Protein AF-A0A0K0D6N1-F1 (afdb_monomer_lite)

pLDDT: mean 95.58, std 3.74, range [77.44, 98.44]

Structure (mmCIF, N/CA/C/O backbone):
data_AF-A0A0K0D6N1-F1
#
_entry.id   AF-A0A0K0D6N1-F1
#
loop_
_atom_site.group_PDB
_atom_site.id
_atom_site.type_symbol
_atom_site.label_atom_id
_atom_site.label_alt_id
_atom_site.label_comp_id
_atom_site.label_asym_id
_atom_site.label_entity_id
_atom_site.label_seq_id
_atom_site.pdbx_PDB_ins_code
_atom_site.Cartn_x
_atom_site.Cartn_y
_atom_site.Cartn_z
_atom_site.occupancy
_atom_site.B_iso_or_equiv
_atom_site.auth_seq_id
_atom_site.auth_comp_id
_atom_site.auth_asym_id
_atom_site.auth_atom_id
_atom_site.pdbx_PDB_model_num
ATOM 1 N N . LEU A 1 1 ? -12.100 8.007 4.815 1.00 80.62 1 LEU A N 1
ATOM 2 C CA . LEU A 1 1 ? -12.709 7.358 3.633 1.00 80.62 1 LEU A CA 1
ATOM 3 C C . LEU A 1 1 ? -11.573 6.688 2.873 1.00 80.62 1 LEU A C 1
ATOM 5 O O . LEU A 1 1 ? -10.553 7.339 2.697 1.00 80.62 1 LEU A O 1
ATOM 9 N N . VAL A 1 2 ? -11.701 5.414 2.500 1.00 95.44 2 VAL A N 1
ATOM 10 C CA . VAL A 1 2 ? -10.684 4.682 1.718 1.00 95.44 2 VAL A CA 1
ATOM 11 C C . VAL A 1 2 ? -11.207 4.520 0.292 1.00 95.44 2 VAL A C 1
ATOM 13 O O . VAL A 1 2 ? -12.399 4.274 0.118 1.00 95.44 2 VAL A O 1
ATOM 16 N N . ALA A 1 3 ? -10.337 4.668 -0.706 1.00 96.44 3 ALA A N 1
ATOM 17 C CA . ALA A 1 3 ? -10.659 4.442 -2.111 1.00 96.44 3 ALA A CA 1
ATOM 18 C C . ALA A 1 3 ? -9.716 3.374 -2.696 1.00 96.44 3 ALA A C 1
ATOM 20 O O . ALA A 1 3 ? -8.533 3.368 -2.346 1.00 96.44 3 ALA A O 1
ATOM 21 N N . PRO A 1 4 ? -10.214 2.458 -3.545 1.00 97.31 4 PRO A N 1
ATOM 22 C CA . PRO A 1 4 ? -9.377 1.438 -4.161 1.00 97.31 4 PRO A CA 1
ATOM 23 C C . PRO A 1 4 ? -8.470 2.039 -5.241 1.00 97.31 4 PRO A C 1
ATOM 25 O O . PRO A 1 4 ? -8.877 2.934 -5.982 1.00 97.31 4 PRO A O 1
ATOM 28 N N . MET A 1 5 ? -7.259 1.494 -5.360 1.00 96.88 5 MET A N 1
ATOM 29 C CA . MET A 1 5 ? -6.384 1.712 -6.512 1.00 96.88 5 MET A CA 1
ATOM 30 C C . MET A 1 5 ? -6.526 0.567 -7.513 1.00 96.88 5 MET A C 1
ATOM 32 O O . MET A 1 5 ? -6.902 -0.548 -7.153 1.00 96.88 5 MET A O 1
ATOM 36 N N . VAL A 1 6 ? -6.197 0.842 -8.775 1.00 96.69 6 VAL A N 1
ATOM 37 C CA . VAL A 1 6 ? -6.117 -0.195 -9.806 1.00 96.69 6 VAL A CA 1
ATOM 38 C C . VAL A 1 6 ? -4.932 -1.108 -9.500 1.00 96.69 6 VAL A C 1
ATOM 40 O O . VAL A 1 6 ? -3.794 -0.648 -9.426 1.00 96.69 6 VAL A O 1
ATOM 43 N N . PHE A 1 7 ? -5.202 -2.403 -9.360 1.00 97.62 7 PHE A N 1
ATOM 44 C CA . PHE A 1 7 ? -4.183 -3.436 -9.233 1.00 97.62 7 PHE A CA 1
ATOM 45 C C . PHE A 1 7 ? -4.083 -4.208 -10.551 1.00 97.62 7 PHE A C 1
ATOM 47 O O . PHE A 1 7 ? -4.897 -5.087 -10.818 1.00 97.62 7 PHE A O 1
ATOM 54 N N . CYS A 1 8 ? -3.117 -3.825 -11.388 1.00 97.06 8 CYS A N 1
ATOM 55 C CA . CYS A 1 8 ? -2.880 -4.422 -12.706 1.00 97.06 8 CYS A CA 1
ATOM 56 C C . CYS A 1 8 ? -1.363 -4.527 -12.971 1.00 97.06 8 CYS A C 1
ATOM 58 O O . CYS A 1 8 ? -0.812 -3.716 -13.723 1.00 97.06 8 CYS A O 1
ATOM 60 N N . PRO A 1 9 ? -0.640 -5.433 -12.277 1.00 97.12 9 PRO A N 1
ATOM 61 C CA . PRO A 1 9 ? 0.812 -5.563 -12.427 1.00 97.12 9 PRO A CA 1
ATOM 62 C C . PRO A 1 9 ? 1.235 -5.859 -13.872 1.00 97.12 9 PRO A C 1
ATOM 64 O O . PRO A 1 9 ? 2.211 -5.304 -14.361 1.00 97.12 9 PRO A O 1
ATOM 67 N N . ASP A 1 10 ? 0.460 -6.678 -14.573 1.00 96.81 10 ASP A N 1
ATOM 68 C CA . ASP A 1 10 ? 0.630 -7.044 -15.979 1.00 96.81 10 ASP A CA 1
ATOM 69 C C . ASP A 1 10 ? 0.585 -5.849 -16.944 1.00 96.81 10 ASP A C 1
ATOM 71 O O . ASP A 1 10 ? 1.334 -5.834 -17.919 1.00 96.81 10 ASP A O 1
ATOM 75 N N . LEU A 1 11 ? -0.250 -4.840 -16.669 1.00 96.06 11 LEU A N 1
ATOM 76 C CA . LEU A 1 11 ? -0.357 -3.643 -17.510 1.00 96.06 11 LEU A CA 1
ATOM 77 C C . LEU A 1 11 ? 0.600 -2.522 -17.099 1.00 96.06 11 LEU A C 1
ATOM 79 O O . LEU A 1 11 ? 1.088 -1.797 -17.960 1.00 96.06 11 LEU A O 1
ATOM 83 N N . HIS A 1 12 ? 0.841 -2.336 -15.801 1.00 96.19 12 HIS A N 1
ATOM 84 C CA . HIS A 1 12 ? 1.511 -1.128 -15.304 1.00 96.19 12 HIS A CA 1
ATOM 85 C C . HIS A 1 12 ? 2.963 -1.360 -14.873 1.00 96.19 12 HIS A C 1
ATOM 87 O O . HIS A 1 12 ? 3.744 -0.414 -14.838 1.00 96.19 12 HIS A O 1
ATOM 93 N N . PHE A 1 13 ? 3.376 -2.590 -14.547 1.00 96.81 13 PHE A N 1
ATOM 94 C CA . PHE A 1 13 ? 4.720 -2.821 -14.002 1.00 96.81 13 PHE A CA 1
ATOM 95 C C . PHE A 1 13 ? 5.839 -2.582 -15.027 1.00 96.81 13 PHE A C 1
ATOM 97 O O . PHE A 1 13 ? 6.964 -2.252 -14.652 1.00 96.81 13 PHE A O 1
ATOM 104 N N . SER A 1 14 ? 5.531 -2.650 -16.328 1.00 95.62 14 SER A N 1
ATOM 105 C CA . SER A 1 14 ? 6.476 -2.282 -17.388 1.00 95.62 14 SER A CA 1
ATOM 106 C C . SER A 1 14 ? 6.946 -0.829 -17.307 1.00 95.62 14 SER A C 1
ATOM 108 O O . SER A 1 14 ? 8.021 -0.521 -17.822 1.00 95.62 14 SER A O 1
ATOM 110 N N . ASP A 1 15 ? 6.196 0.052 -16.634 1.00 96.44 15 ASP A N 1
ATOM 111 C CA . ASP A 1 15 ? 6.611 1.437 -16.409 1.00 96.44 15 ASP A CA 1
ATOM 112 C C . ASP A 1 15 ? 7.865 1.528 -15.523 1.00 96.44 15 ASP A C 1
ATOM 114 O O . ASP A 1 15 ? 8.555 2.542 -15.569 1.00 96.44 15 ASP A O 1
ATOM 118 N N . LEU A 1 16 ? 8.208 0.481 -14.760 1.00 96.62 16 LEU A N 1
ATOM 119 C CA . LEU A 1 16 ? 9.430 0.401 -13.949 1.00 96.62 16 LEU A CA 1
ATOM 120 C C . LEU A 1 16 ? 10.575 -0.335 -14.650 1.00 96.62 16 LEU A C 1
ATOM 122 O O . LEU A 1 16 ? 11.547 -0.724 -14.006 1.00 96.62 16 LEU A O 1
ATOM 126 N N . LYS A 1 17 ? 10.506 -0.543 -15.965 1.00 96.19 17 LYS A N 1
ATOM 127 C CA . LYS A 1 17 ? 11.568 -1.234 -16.700 1.00 96.19 17 LYS A CA 1
ATOM 128 C C . LYS A 1 17 ? 12.913 -0.506 -16.568 1.00 96.19 17 LYS A C 1
ATOM 130 O O . LYS A 1 17 ? 13.021 0.686 -16.849 1.00 96.19 17 LYS A O 1
ATOM 135 N N . SER A 1 18 ? 13.957 -1.259 -16.226 1.00 96.00 18 SER A N 1
ATOM 136 C CA . SER A 1 18 ? 15.352 -0.813 -16.264 1.00 96.00 18 SER A CA 1
ATOM 137 C C . SER A 1 18 ? 16.109 -1.516 -17.395 1.00 96.00 18 SER A C 1
ATOM 139 O O . SER A 1 18 ? 15.764 -2.625 -17.799 1.00 96.00 18 SER A O 1
ATOM 141 N N . SER A 1 19 ? 17.130 -0.858 -17.948 1.00 96.69 19 SER A N 1
ATOM 142 C CA . SER A 1 19 ? 18.019 -1.445 -18.962 1.00 96.69 19 SER A CA 1
ATOM 143 C C . SER A 1 19 ? 19.183 -2.239 -18.362 1.00 96.69 19 SER A C 1
ATOM 145 O O . SER A 1 19 ? 19.839 -2.981 -19.090 1.00 96.69 19 SER A O 1
ATOM 147 N N . ILE A 1 20 ? 19.456 -2.064 -17.065 1.00 97.25 20 ILE A N 1
ATOM 148 C CA . ILE A 1 20 ? 20.647 -2.600 -16.383 1.00 97.25 20 ILE A CA 1
ATOM 149 C C . ILE A 1 20 ? 20.333 -3.371 -15.096 1.00 97.25 20 ILE A C 1
ATOM 151 O O . ILE A 1 20 ? 21.205 -4.058 -14.576 1.00 97.25 20 ILE A O 1
ATOM 155 N N . ALA A 1 21 ? 19.118 -3.236 -14.569 1.00 97.88 21 ALA A N 1
ATOM 156 C CA . ALA A 1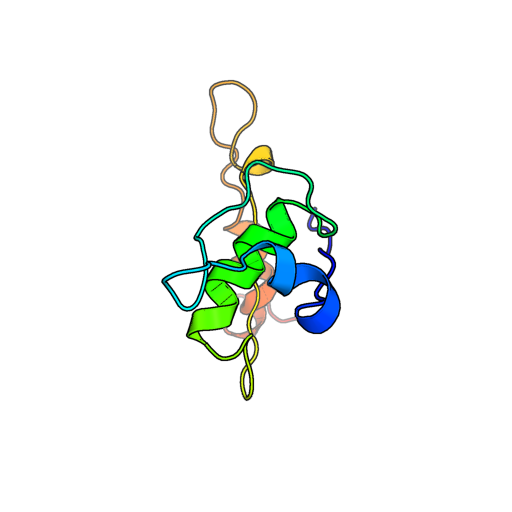 21 ? 18.653 -3.891 -13.352 1.00 97.88 21 ALA A CA 1
ATOM 157 C C . ALA A 1 21 ? 17.289 -4.539 -13.609 1.00 97.88 21 ALA A C 1
ATOM 159 O O . ALA A 1 21 ? 16.684 -4.307 -14.657 1.00 97.88 21 ALA A O 1
ATOM 160 N N . ASP A 1 22 ? 16.783 -5.292 -12.635 1.00 97.62 22 ASP A N 1
ATOM 161 C CA . ASP A 1 22 ? 15.465 -5.925 -12.745 1.00 97.62 22 ASP A CA 1
ATOM 162 C C . ASP A 1 22 ? 14.342 -4.882 -12.885 1.00 97.62 22 ASP A C 1
ATOM 164 O O . ASP A 1 22 ? 13.399 -5.073 -13.651 1.00 97.62 22 ASP A O 1
ATOM 168 N N . MET A 1 23 ? 14.464 -3.745 -12.187 1.00 97.25 23 MET A N 1
ATOM 169 C CA . MET A 1 23 ? 13.524 -2.623 -12.264 1.00 97.25 23 MET A CA 1
ATOM 170 C C . MET A 1 23 ? 14.149 -1.298 -11.792 1.00 97.25 23 MET A C 1
ATOM 172 O O . MET A 1 23 ? 15.180 -1.277 -11.119 1.00 97.25 23 MET A O 1
ATOM 176 N N . CYS A 1 24 ? 13.508 -0.186 -12.140 1.00 96.75 24 CYS A N 1
ATOM 177 C CA . CYS A 1 24 ? 13.702 1.136 -11.549 1.00 96.75 24 CYS A CA 1
ATOM 178 C C . CYS A 1 24 ? 12.781 1.309 -10.330 1.00 96.75 24 CYS A C 1
ATOM 180 O O . CYS A 1 24 ? 11.746 0.656 -10.227 1.00 96.75 24 CYS A O 1
ATOM 182 N N . ASN A 1 25 ? 13.119 2.229 -9.425 1.00 94.94 25 ASN A N 1
ATOM 183 C CA . ASN A 1 25 ? 12.282 2.551 -8.261 1.00 94.94 25 ASN A CA 1
ATOM 184 C C . ASN A 1 25 ? 11.167 3.568 -8.558 1.00 94.94 25 ASN A C 1
ATOM 186 O O . ASN A 1 25 ? 10.239 3.724 -7.769 1.00 94.94 25 ASN A O 1
ATOM 190 N N . SER A 1 26 ? 11.269 4.282 -9.675 1.00 94.75 26 SER A N 1
ATOM 191 C CA . SER A 1 26 ? 10.262 5.216 -10.165 1.00 94.75 26 SER A CA 1
ATOM 192 C C . SER A 1 26 ? 10.448 5.449 -11.663 1.00 94.75 26 SER A C 1
ATOM 194 O O . SER A 1 26 ? 11.492 5.127 -12.234 1.0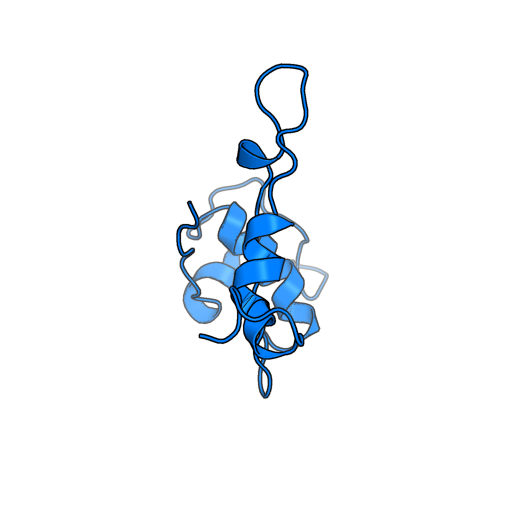0 94.75 26 SER A O 1
ATOM 196 N N . ASN A 1 27 ? 9.444 6.051 -12.295 1.00 92.94 27 ASN A N 1
ATOM 197 C CA . ASN A 1 27 ? 9.520 6.526 -13.670 1.00 92.94 27 ASN A CA 1
ATOM 198 C C . ASN A 1 27 ? 9.219 8.031 -13.692 1.00 92.94 27 ASN A C 1
ATOM 200 O O . ASN A 1 27 ? 8.247 8.482 -13.093 1.00 92.94 27 ASN A O 1
ATOM 204 N N . PHE A 1 28 ? 10.090 8.808 -14.337 1.00 85.50 28 PHE A N 1
ATOM 205 C CA . PHE A 1 28 ? 9.974 10.270 -14.462 1.00 85.50 28 PHE A CA 1
ATOM 206 C C . PHE A 1 28 ? 9.472 10.710 -15.844 1.00 85.50 28 PHE A C 1
ATOM 208 O O . PHE A 1 28 ? 9.366 11.902 -16.126 1.00 85.50 28 PHE A O 1
ATOM 215 N N . VAL A 1 29 ? 9.214 9.744 -16.722 1.00 84.25 29 VAL A N 1
ATOM 216 C CA . VAL A 1 29 ? 8.710 9.929 -18.081 1.00 84.25 29 VAL A CA 1
ATOM 217 C C . VAL A 1 29 ? 7.221 9.560 -18.083 1.00 84.25 29 VAL A C 1
ATOM 219 O O . VAL A 1 29 ? 6.592 9.397 -17.036 1.00 84.25 29 VAL A O 1
ATOM 222 N N . LYS A 1 30 ? 6.620 9.467 -19.268 1.00 82.31 30 LYS A N 1
ATOM 223 C CA . LYS A 1 30 ? 5.249 9.003 -19.441 1.00 82.31 30 LYS A CA 1
ATOM 224 C C . LYS A 1 30 ? 5.081 7.595 -18.849 1.00 82.31 30 LYS A C 1
ATOM 226 O O . LYS A 1 30 ? 5.859 6.697 -19.163 1.00 82.31 30 LYS A O 1
ATOM 231 N N . MET A 1 31 ? 4.052 7.455 -18.025 1.00 88.88 31 MET A N 1
ATOM 232 C CA . MET A 1 31 ? 3.605 6.220 -17.387 1.00 88.88 31 MET A CA 1
ATOM 233 C C . MET A 1 31 ? 2.157 5.954 -17.800 1.00 88.88 31 MET A C 1
ATOM 235 O O . MET A 1 31 ? 1.383 6.899 -17.979 1.00 88.88 31 MET A O 1
ATOM 239 N N . GLU A 1 32 ? 1.819 4.686 -17.993 1.00 88.75 32 GLU A N 1
ATOM 240 C CA . GLU A 1 32 ? 0.460 4.243 -18.315 1.00 88.75 32 GLU A CA 1
ATOM 241 C C . GLU A 1 32 ? -0.344 4.010 -17.027 1.00 88.75 32 GLU A C 1
ATOM 243 O O . GLU A 1 32 ? -1.535 4.322 -16.961 1.00 88.75 32 GLU A O 1
ATOM 248 N N . GLY A 1 33 ? 0.316 3.521 -15.971 1.00 88.88 33 GLY A N 1
ATOM 249 C CA . GLY A 1 33 ? -0.290 3.327 -14.658 1.00 88.88 33 GLY A CA 1
ATOM 250 C C . GLY A 1 33 ? -0.392 4.618 -13.828 1.00 88.88 33 GLY A C 1
ATOM 251 O O . GLY A 1 33 ? 0.445 5.515 -13.951 1.00 88.88 33 GLY A O 1
ATOM 252 N N . PRO A 1 34 ? -1.370 4.723 -12.906 1.00 94.56 34 PRO A N 1
ATOM 253 C CA . PRO A 1 34 ? -1.392 5.802 -11.921 1.00 94.56 34 PRO A CA 1
ATOM 254 C C . PRO A 1 34 ? -0.120 5.788 -11.044 1.00 94.56 34 PRO A C 1
ATOM 256 O O . PRO A 1 34 ? 0.233 4.720 -10.535 1.00 94.56 34 PRO A O 1
ATOM 259 N N . PRO A 1 35 ? 0.528 6.941 -10.769 1.00 95.00 35 PRO A N 1
ATOM 260 C CA . PRO A 1 35 ? 1.788 6.989 -10.019 1.00 95.00 35 PRO A CA 1
ATOM 261 C C . PRO A 1 35 ? 1.750 6.292 -8.646 1.00 95.00 35 PRO A C 1
ATOM 263 O O . PRO A 1 35 ? 2.654 5.523 -8.324 1.00 95.00 35 PRO A O 1
ATOM 266 N N . SER A 1 36 ? 0.691 6.497 -7.849 1.00 96.25 36 SER A N 1
ATOM 267 C CA . SER A 1 36 ? 0.540 5.831 -6.540 1.00 96.25 36 SER A CA 1
ATOM 268 C C . SER A 1 36 ? 0.385 4.312 -6.667 1.00 96.25 36 SER A C 1
ATOM 270 O O . SER A 1 36 ? 0.921 3.562 -5.853 1.00 96.25 36 SER A O 1
ATOM 272 N N . ALA A 1 37 ? -0.296 3.832 -7.715 1.00 96.81 37 ALA A N 1
ATOM 273 C CA . ALA A 1 37 ? -0.402 2.398 -7.972 1.00 96.81 37 ALA A CA 1
ATOM 274 C C . ALA A 1 37 ? 0.965 1.814 -8.356 1.00 96.81 37 ALA A C 1
ATOM 276 O O . ALA A 1 37 ? 1.328 0.744 -7.874 1.00 96.81 37 ALA A O 1
ATOM 277 N N . LEU A 1 38 ? 1.752 2.541 -9.157 1.00 96.94 38 LEU A N 1
ATOM 278 C CA . LEU A 1 38 ? 3.093 2.124 -9.558 1.00 96.94 38 LEU A CA 1
ATOM 279 C C . LEU A 1 38 ? 4.061 2.041 -8.370 1.00 96.94 38 LEU A C 1
ATOM 281 O O . LEU A 1 38 ? 4.817 1.078 -8.263 1.00 96.94 38 LEU A O 1
ATOM 285 N N . ALA A 1 39 ? 3.988 2.996 -7.438 1.00 97.19 39 ALA A N 1
ATOM 286 C CA . ALA A 1 39 ? 4.735 2.936 -6.181 1.00 97.19 39 ALA A CA 1
ATOM 287 C C . ALA A 1 39 ? 4.355 1.698 -5.347 1.00 97.19 39 ALA A C 1
ATOM 289 O O . ALA A 1 39 ? 5.224 1.028 -4.788 1.00 97.19 39 ALA A O 1
ATOM 290 N N . GLY A 1 40 ? 3.067 1.339 -5.321 1.00 97.75 40 GLY A N 1
ATOM 291 C CA . GLY A 1 40 ? 2.605 0.085 -4.729 1.00 97.75 40 GLY A CA 1
ATOM 292 C C . GLY A 1 40 ? 3.183 -1.148 -5.430 1.00 97.75 40 GLY A C 1
ATOM 293 O O . GLY A 1 40 ? 3.690 -2.046 -4.761 1.00 97.75 40 GLY A O 1
ATOM 294 N N . LEU A 1 41 ? 3.162 -1.186 -6.766 1.00 97.88 41 LEU A N 1
ATOM 295 C CA . LEU A 1 41 ? 3.716 -2.292 -7.557 1.00 97.88 41 LEU A CA 1
ATOM 296 C C . LEU A 1 41 ? 5.227 -2.457 -7.367 1.00 97.88 41 LEU A C 1
ATOM 298 O O . LEU A 1 41 ? 5.695 -3.591 -7.328 1.00 97.88 41 LEU A O 1
ATOM 302 N N . PHE A 1 42 ? 5.972 -1.364 -7.189 1.00 98.19 42 PHE A N 1
ATOM 303 C CA . PHE A 1 42 ? 7.391 -1.428 -6.832 1.00 98.19 42 PHE A CA 1
ATOM 304 C C . PHE A 1 42 ? 7.618 -2.191 -5.519 1.00 98.19 42 PHE A C 1
ATOM 306 O O . PHE A 1 42 ? 8.526 -3.002 -5.431 1.00 98.19 42 PHE A O 1
ATOM 313 N N . ILE A 1 43 ? 6.779 -1.984 -4.500 1.00 98.44 43 ILE A N 1
ATOM 314 C CA . ILE A 1 43 ? 6.866 -2.754 -3.247 1.00 98.44 43 ILE A CA 1
ATOM 315 C C . ILE A 1 43 ? 6.442 -4.210 -3.488 1.00 98.44 43 ILE A C 1
ATOM 317 O O . ILE A 1 43 ? 7.081 -5.139 -2.997 1.00 98.44 43 ILE A O 1
ATOM 321 N N . GLY A 1 44 ? 5.366 -4.405 -4.251 1.00 97.94 44 GLY A N 1
ATOM 322 C CA . GLY A 1 44 ? 4.804 -5.720 -4.550 1.00 97.94 44 GLY A CA 1
ATOM 323 C C . GLY A 1 44 ? 5.747 -6.651 -5.292 1.00 97.94 44 GLY A C 1
ATOM 324 O O . GLY A 1 44 ? 5.736 -7.850 -5.036 1.00 97.94 44 GLY A O 1
ATOM 325 N N . SER A 1 45 ? 6.584 -6.124 -6.181 1.00 98.00 45 SER A N 1
ATOM 326 C CA . SER A 1 45 ? 7.505 -6.931 -6.988 1.00 98.00 45 SER A CA 1
ATOM 327 C C . SER A 1 45 ? 8.524 -7.714 -6.151 1.00 98.00 45 SER A C 1
ATOM 329 O O . SER A 1 45 ? 9.002 -8.756 -6.590 1.00 98.00 45 SER A O 1
ATOM 331 N N . HIS A 1 46 ? 8.811 -7.267 -4.925 1.00 98.19 46 HIS A N 1
ATOM 332 C CA . HIS A 1 46 ? 9.692 -7.962 -3.983 1.00 98.19 46 HIS A CA 1
ATOM 333 C C . HIS A 1 46 ? 9.025 -9.137 -3.250 1.00 98.19 46 HIS A C 1
ATOM 335 O O . HIS A 1 46 ? 9.697 -9.853 -2.510 1.00 98.19 46 HIS A O 1
ATOM 341 N N . ILE A 1 47 ? 7.716 -9.323 -3.427 1.00 97.81 47 ILE A N 1
ATOM 342 C CA . ILE A 1 47 ? 6.906 -10.377 -2.801 1.00 97.81 47 ILE A CA 1
ATOM 343 C C . ILE A 1 47 ? 5.936 -11.007 -3.809 1.00 97.81 47 ILE A C 1
ATOM 345 O O . ILE A 1 47 ? 4.805 -11.335 -3.456 1.00 97.81 47 ILE A O 1
ATOM 349 N N . GLU A 1 48 ? 6.349 -11.102 -5.078 1.00 97.25 48 GLU A N 1
ATOM 350 C CA . GLU A 1 48 ? 5.556 -11.720 -6.158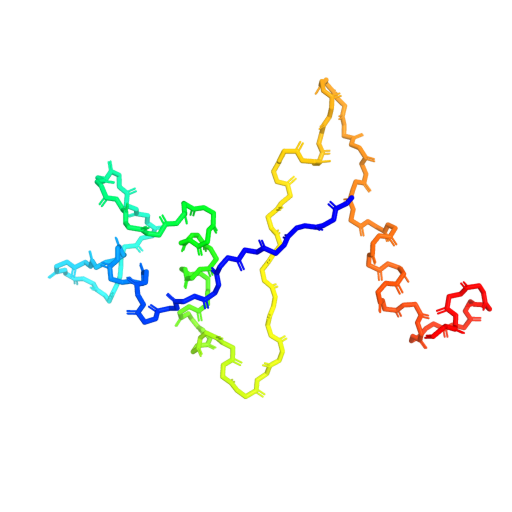 1.00 97.25 48 GLU A CA 1
ATOM 351 C C . GLU A 1 48 ? 4.138 -11.127 -6.261 1.00 97.25 48 GLU A C 1
ATOM 353 O O . GLU A 1 48 ? 3.145 -11.819 -6.453 1.00 97.25 48 GLU A O 1
ATOM 358 N N . PHE A 1 49 ? 4.027 -9.813 -6.056 1.00 97.69 49 PHE A N 1
ATOM 359 C CA . PHE A 1 49 ? 2.767 -9.067 -6.016 1.00 97.69 49 PHE A CA 1
ATOM 360 C C . PHE A 1 49 ? 1.721 -9.653 -5.050 1.00 97.69 49 PHE A C 1
ATOM 362 O O . PHE A 1 49 ? 0.518 -9.471 -5.238 1.00 97.69 49 PHE A O 1
ATOM 369 N N . GLY A 1 50 ? 2.182 -10.312 -3.985 1.00 97.69 50 GLY A N 1
ATOM 370 C CA . GLY A 1 50 ? 1.345 -10.931 -2.967 1.00 97.69 50 GLY A CA 1
ATOM 371 C C . GLY A 1 50 ? 0.854 -12.334 -3.315 1.00 97.69 50 GLY A C 1
ATOM 372 O O . GLY A 1 50 ? -0.133 -12.778 -2.728 1.00 97.69 50 GLY A O 1
ATOM 373 N N . GLU A 1 51 ? 1.506 -13.037 -4.242 1.00 97.62 51 GLU A N 1
ATOM 374 C CA . GLU A 1 51 ? 1.184 -14.431 -4.537 1.00 97.62 51 GLU A CA 1
ATOM 375 C C . GLU A 1 51 ? 1.180 -15.289 -3.254 1.00 97.62 51 GLU A C 1
ATOM 377 O O . GLU A 1 51 ? 2.054 -15.197 -2.392 1.00 97.62 51 GLU A O 1
ATOM 382 N N . GLY A 1 52 ? 0.121 -16.085 -3.072 1.00 97.50 52 GLY A N 1
ATOM 383 C CA . GLY A 1 52 ? -0.052 -16.939 -1.891 1.00 97.50 52 GLY A CA 1
ATOM 384 C C . GLY A 1 52 ? -0.430 -16.223 -0.583 1.00 97.50 52 GLY A C 1
ATOM 385 O O . GLY A 1 52 ? -0.597 -16.894 0.437 1.00 97.50 52 GLY A O 1
ATOM 386 N N . LEU A 1 53 ? -0.613 -14.895 -0.576 1.00 96.94 53 LEU A N 1
ATOM 387 C CA . LEU A 1 53 ? -0.951 -14.125 0.626 1.00 96.94 53 LEU A CA 1
ATOM 388 C C . LEU A 1 53 ? -1.952 -12.987 0.359 1.00 96.94 53 LEU A C 1
ATOM 390 O O . LEU A 1 53 ? -2.330 -12.694 -0.770 1.00 96.94 53 LEU A O 1
ATOM 394 N N . LYS A 1 54 ? -2.443 -12.348 1.428 1.00 97.19 54 LYS A N 1
ATOM 395 C CA . LYS A 1 54 ? -3.267 -11.135 1.322 1.00 97.19 54 LYS A CA 1
ATOM 396 C C . LYS A 1 54 ? -2.373 -9.919 1.519 1.00 97.19 54 LYS A C 1
ATOM 398 O O . LYS A 1 54 ? -2.012 -9.603 2.651 1.00 97.19 54 LYS A O 1
ATOM 403 N N . TRP A 1 55 ? -2.033 -9.245 0.427 1.00 97.56 55 TRP A N 1
ATOM 404 C CA . TRP A 1 55 ? -1.247 -8.015 0.448 1.00 97.56 55 TRP A CA 1
ATOM 405 C C . TRP A 1 55 ? -2.118 -6.799 0.130 1.00 97.56 55 TRP A C 1
ATOM 407 O O . TRP A 1 55 ? -3.004 -6.850 -0.720 1.00 97.56 55 TRP A O 1
ATOM 417 N N . LEU A 1 56 ? -1.869 -5.701 0.844 1.00 97.75 56 LEU A N 1
ATOM 418 C CA . LEU A 1 56 ? -2.525 -4.420 0.631 1.00 97.75 56 LEU A CA 1
ATOM 419 C C . LEU A 1 56 ? -1.505 -3.300 0.842 1.00 97.75 56 LEU A C 1
ATOM 421 O O . LEU A 1 56 ? -0.926 -3.172 1.921 1.00 97.75 56 LEU A O 1
ATOM 425 N N . HIS A 1 57 ? -1.311 -2.478 -0.185 1.00 97.81 57 HIS A N 1
ATOM 426 C CA . HIS A 1 57 ? -0.614 -1.202 -0.073 1.00 97.81 57 HIS A CA 1
ATOM 427 C C . HIS A 1 57 ? -1.628 -0.087 0.211 1.00 97.81 57 HIS A C 1
ATOM 429 O O . HIS A 1 57 ? -2.694 -0.035 -0.405 1.00 97.81 57 HIS A O 1
ATOM 435 N N . PHE A 1 58 ? -1.297 0.796 1.153 1.00 96.44 58 PHE A N 1
ATOM 436 C CA . PHE A 1 58 ? -2.158 1.893 1.577 1.00 96.44 58 PHE A CA 1
ATOM 437 C C . PHE A 1 58 ? -1.399 3.218 1.523 1.00 96.44 58 PHE A C 1
ATOM 439 O O . PHE A 1 58 ? -0.580 3.503 2.395 1.00 96.44 58 PHE A O 1
ATOM 446 N N . ASP A 1 59 ? -1.675 4.015 0.491 1.00 97.56 59 ASP A N 1
ATOM 447 C CA . ASP A 1 59 ? -1.144 5.370 0.343 1.00 97.56 59 ASP A CA 1
ATOM 448 C C . ASP A 1 59 ? -2.027 6.360 1.121 1.00 97.56 59 ASP A C 1
ATOM 450 O O . ASP A 1 59 ? -3.232 6.468 0.877 1.00 97.56 59 ASP A O 1
ATOM 454 N N . ILE A 1 60 ? -1.430 7.053 2.094 1.00 97.19 60 ILE A N 1
ATOM 455 C CA . ILE A 1 60 ? -2.119 7.998 2.985 1.00 97.19 60 ILE A CA 1
ATOM 456 C C . ILE A 1 60 ? -1.544 9.411 2.927 1.00 97.19 60 ILE A C 1
ATOM 458 O O . ILE A 1 60 ? -1.901 10.226 3.778 1.00 97.19 60 ILE A O 1
ATOM 462 N N . ALA A 1 61 ? -0.682 9.716 1.949 1.00 95.94 61 ALA A N 1
ATOM 463 C CA . ALA A 1 61 ? 0.075 10.967 1.923 1.00 95.94 61 ALA A CA 1
ATOM 464 C C . ALA A 1 61 ? -0.819 12.203 2.135 1.00 95.94 61 ALA A C 1
ATOM 466 O O . ALA A 1 61 ? -0.572 12.998 3.035 1.00 95.94 61 ALA A O 1
ATOM 467 N N . SER A 1 62 ? -1.921 12.313 1.384 1.00 93.00 62 SER A N 1
ATOM 468 C CA . SER A 1 62 ? -2.823 13.473 1.468 1.00 93.00 62 SER A CA 1
ATOM 469 C C . SER A 1 62 ? -3.743 13.489 2.693 1.00 93.00 62 SER A C 1
ATOM 471 O O . SER A 1 62 ? -4.264 14.547 3.027 1.00 93.00 62 SER A O 1
ATOM 473 N N . VAL A 1 63 ? -4.031 12.344 3.317 1.00 95.50 63 VAL A N 1
ATOM 474 C CA . VAL A 1 63 ? -5.018 12.253 4.416 1.00 95.50 63 VAL A CA 1
ATOM 475 C C . VAL A 1 63 ? -4.366 12.219 5.795 1.00 95.50 63 VAL A C 1
ATOM 477 O O . VAL A 1 63 ? -5.066 12.349 6.800 1.00 95.50 63 VA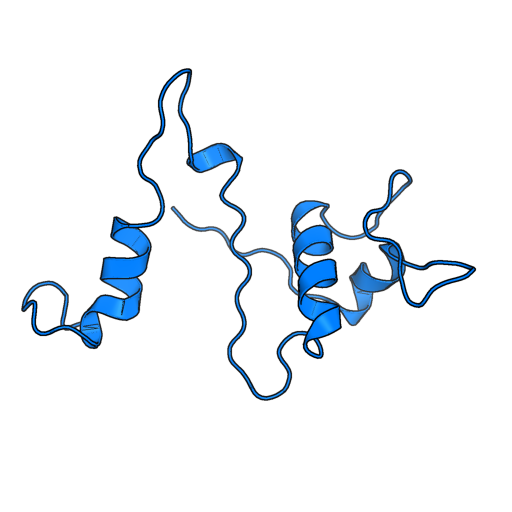L A O 1
ATOM 480 N N . ALA A 1 64 ? -3.045 12.043 5.859 1.00 96.56 64 ALA A N 1
ATOM 481 C CA . ALA A 1 64 ? -2.276 12.033 7.099 1.00 96.56 64 ALA A CA 1
ATOM 482 C C . ALA A 1 64 ? -2.204 13.415 7.777 1.00 96.56 64 ALA A C 1
ATOM 484 O O . ALA A 1 64 ? -2.024 13.488 8.995 1.00 96.56 64 ALA A O 1
ATOM 485 N N . GLU A 1 65 ? -2.400 14.497 7.022 1.00 97.25 65 GLU A N 1
ATOM 486 C CA . GLU A 1 65 ? -2.329 15.877 7.503 1.00 97.25 65 GLU A CA 1
ATOM 487 C C . GLU A 1 65 ? -3.449 16.762 6.939 1.00 97.25 65 GLU A C 1
ATOM 489 O O . GLU A 1 65 ? -4.086 16.448 5.936 1.00 97.25 65 GLU A O 1
ATOM 494 N N . SER A 1 66 ? -3.720 17.865 7.633 1.00 96.94 66 SER A N 1
ATOM 495 C CA . SER A 1 66 ? -4.656 18.908 7.218 1.00 96.94 66 SER A CA 1
ATOM 496 C C . SER A 1 66 ? -4.114 20.260 7.676 1.00 96.94 66 SER A C 1
ATOM 498 O O . SER A 1 66 ? -4.200 20.600 8.859 1.00 96.94 66 SER A O 1
ATOM 500 N N . GLY A 1 67 ? -3.564 21.036 6.739 1.00 95.88 67 GLY A N 1
ATOM 501 C CA . GLY A 1 67 ? -2.770 22.222 7.070 1.00 95.88 67 GLY A CA 1
ATOM 502 C C . GLY A 1 67 ? -1.520 21.820 7.854 1.00 95.88 67 GLY A C 1
ATOM 503 O O . GLY A 1 67 ? -0.910 20.800 7.561 1.00 95.88 67 GLY A O 1
ATOM 504 N N . ASP A 1 68 ? -1.187 22.557 8.911 1.00 96.56 68 ASP A N 1
ATOM 505 C CA . ASP A 1 68 ? 0.041 22.327 9.690 1.00 96.56 68 ASP A CA 1
ATOM 506 C C . ASP A 1 68 ? -0.108 21.258 10.795 1.00 96.56 68 ASP A C 1
ATOM 508 O O . ASP A 1 68 ? 0.606 21.276 11.804 1.00 96.56 68 ASP A O 1
ATOM 512 N N . ARG A 1 69 ? -1.101 20.363 10.688 1.00 97.62 69 ARG A N 1
ATOM 513 C CA . ARG A 1 69 ? -1.445 19.388 11.737 1.00 97.62 69 ARG A CA 1
ATOM 514 C C . ARG A 1 69 ? -1.693 17.996 11.169 1.00 97.62 69 ARG A C 1
ATOM 516 O O . ARG A 1 69 ? -2.397 17.834 10.177 1.00 97.62 69 ARG A O 1
ATOM 523 N N . ALA A 1 70 ? -1.200 16.984 11.881 1.00 97.56 70 ALA A N 1
ATOM 524 C CA . ALA A 1 70 ? -1.532 15.590 11.616 1.00 97.56 70 ALA A CA 1
ATOM 525 C C . ALA A 1 70 ? -2.999 15.291 11.976 1.00 97.56 70 ALA A C 1
ATOM 527 O O . ALA A 1 70 ? -3.509 15.764 12.993 1.00 97.56 70 ALA A O 1
ATOM 528 N N . THR A 1 71 ? -3.660 14.462 11.170 1.00 97.44 71 THR A N 1
ATOM 529 C CA . THR A 1 71 ? -5.065 14.057 11.370 1.00 97.44 71 THR A CA 1
ATOM 530 C C . THR A 1 71 ? -5.216 12.835 12.277 1.00 97.44 71 THR A C 1
ATOM 532 O O . THR A 1 71 ? -6.315 12.550 12.749 1.00 97.44 71 THR A O 1
ATOM 535 N N . GLY A 1 72 ? -4.133 12.080 12.502 1.00 96.50 72 GLY A N 1
ATOM 536 C CA . GLY A 1 72 ? -4.182 10.786 13.193 1.00 96.50 72 GLY A CA 1
ATOM 537 C C . GLY A 1 72 ? -4.832 9.668 12.363 1.00 96.50 72 GLY A C 1
ATOM 538 O O . GLY A 1 72 ? -5.314 8.678 12.921 1.00 96.50 72 GLY A O 1
ATOM 539 N N . TYR A 1 73 ? -4.885 9.823 11.036 1.00 96.94 73 TYR A N 1
ATOM 540 C CA . TYR A 1 73 ? -5.481 8.840 10.138 1.00 96.94 73 TYR A CA 1
ATOM 541 C C . TYR A 1 73 ? -4.774 7.477 10.212 1.00 96.94 73 TYR A C 1
ATOM 543 O O . TYR A 1 73 ? -3.553 7.393 10.298 1.00 96.94 73 TYR A O 1
ATOM 551 N N . GLY A 1 74 ? -5.555 6.394 10.176 1.00 95.44 74 GLY A N 1
ATOM 552 C CA . GLY A 1 74 ? -5.056 5.014 10.227 1.00 95.44 74 GLY A CA 1
ATOM 553 C C . GLY A 1 74 ? -5.482 4.252 11.479 1.00 95.44 74 GLY A C 1
ATOM 554 O O . GLY A 1 74 ? -5.987 3.140 11.356 1.00 95.44 74 GLY A O 1
ATOM 555 N N . MET A 1 75 ? -5.393 4.851 12.671 1.00 95.56 75 MET A N 1
ATOM 556 C CA . MET A 1 75 ? -5.687 4.130 13.922 1.00 95.56 75 MET A CA 1
ATOM 557 C C . MET A 1 75 ? -7.137 3.652 14.011 1.00 95.56 75 MET A C 1
ATOM 559 O O . 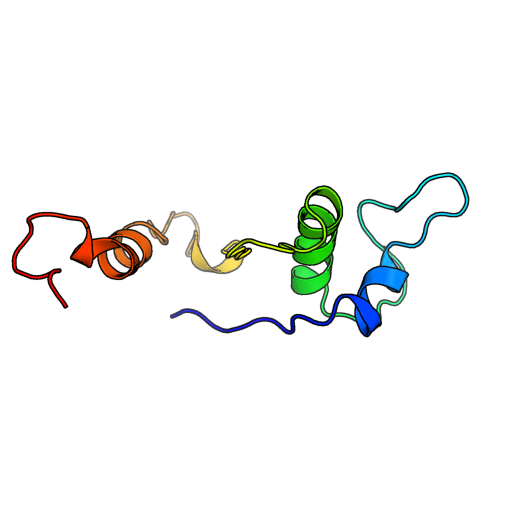MET A 1 75 ? -7.386 2.481 14.302 1.00 95.56 75 MET A O 1
ATOM 563 N N . ALA A 1 76 ? -8.096 4.530 13.714 1.00 95.69 76 ALA A N 1
ATOM 564 C CA . ALA A 1 76 ? -9.513 4.169 13.712 1.00 95.69 76 ALA A CA 1
ATOM 565 C C . ALA A 1 76 ? -9.832 3.122 12.629 1.00 95.69 76 ALA A C 1
ATOM 567 O O . ALA A 1 76 ? -10.582 2.182 12.879 1.00 95.69 76 ALA A O 1
ATOM 568 N N . LEU A 1 77 ? -9.211 3.252 11.450 1.00 95.81 77 LEU A N 1
ATOM 569 C CA . LEU A 1 77 ? -9.393 2.323 10.336 1.00 95.81 77 LEU A CA 1
ATOM 570 C C . LEU A 1 77 ? -8.894 0.918 10.689 1.00 95.81 77 LEU A C 1
ATOM 572 O O . LEU A 1 77 ? -9.637 -0.042 10.525 1.00 95.81 77 LEU A O 1
ATOM 576 N N . LEU A 1 78 ? -7.663 0.797 11.194 1.00 95.56 78 LEU A N 1
ATOM 577 C CA . LEU A 1 78 ? -7.071 -0.492 11.556 1.00 95.56 78 LEU A CA 1
ATOM 578 C C . LEU A 1 78 ? -7.786 -1.132 12.747 1.00 95.56 78 LEU A C 1
ATOM 580 O O . LEU A 1 78 ? -8.018 -2.338 12.735 1.00 95.56 78 LEU A O 1
ATOM 584 N N . SER A 1 79 ? -8.187 -0.326 13.736 1.00 96.12 79 SER A N 1
ATOM 585 C CA . SER A 1 79 ? -8.968 -0.804 14.884 1.00 96.12 79 SER A CA 1
ATOM 586 C C . SER A 1 79 ? -10.304 -1.391 14.449 1.00 96.12 79 SER A C 1
ATOM 588 O O . SER A 1 79 ? -10.710 -2.417 14.975 1.00 96.12 79 SER A O 1
ATOM 590 N N . TYR A 1 80 ? -10.979 -0.770 13.481 1.00 95.56 80 TYR A N 1
ATOM 591 C CA . TYR A 1 80 ? -12.225 -1.303 12.945 1.00 95.56 80 TYR A CA 1
ATOM 592 C C . TYR A 1 80 ? -11.982 -2.540 12.068 1.00 95.56 80 TYR A C 1
ATOM 594 O O . TYR A 1 80 ? -12.593 -3.580 12.293 1.00 95.56 80 TYR A O 1
ATOM 602 N N . LEU A 1 81 ? -11.034 -2.468 11.126 1.00 95.44 81 LEU A N 1
ATOM 603 C CA . LEU A 1 81 ? -10.716 -3.554 10.189 1.00 95.44 81 LEU A CA 1
ATOM 604 C C . LEU A 1 81 ? -10.308 -4.854 10.901 1.00 95.44 81 LEU A C 1
ATOM 606 O O . LEU A 1 81 ? -10.738 -5.941 10.522 1.00 95.44 81 LEU A O 1
ATOM 610 N N . LEU A 1 82 ? -9.477 -4.743 11.939 1.00 96.56 82 LEU A N 1
ATOM 611 C CA . LEU A 1 82 ? -8.961 -5.876 12.715 1.00 96.56 82 LEU A CA 1
ATOM 612 C C . LEU A 1 82 ? -9.693 -6.048 14.052 1.00 96.56 82 LEU A C 1
ATOM 614 O O . LEU A 1 82 ? -9.292 -6.850 14.892 1.00 96.56 82 LEU A O 1
ATOM 618 N N . GLY A 1 83 ? -10.772 -5.295 14.256 1.00 97.31 83 GLY A N 1
ATOM 619 C CA . GLY A 1 83 ? -11.492 -5.195 15.519 1.00 97.31 83 GLY A CA 1
ATOM 620 C C . GLY A 1 83 ? -12.061 -6.516 16.018 1.00 97.31 83 GLY A C 1
ATOM 621 O O . GLY A 1 83 ? -12.021 -6.785 17.224 1.00 97.31 83 GLY A O 1
ATOM 622 N N . HIS A 1 84 ? -12.476 -7.371 15.084 1.00 96.31 84 HIS A N 1
ATOM 623 C CA . HIS A 1 84 ? -12.960 -8.726 15.334 1.00 96.31 84 HIS A CA 1
ATOM 624 C C . HIS A 1 84 ? -11.917 -9.627 16.024 1.00 96.31 84 HIS A C 1
ATOM 626 O O . HIS A 1 84 ? -12.281 -10.605 16.666 1.00 96.31 84 HIS A O 1
ATOM 632 N N . LEU A 1 85 ? -10.623 -9.287 15.960 1.00 96.75 85 LEU A N 1
ATOM 633 C CA . LEU A 1 85 ? -9.545 -10.010 16.652 1.00 96.75 85 LEU A CA 1
ATOM 634 C C . LEU A 1 85 ? -9.352 -9.567 18.112 1.00 96.75 85 LEU A C 1
ATOM 636 O O . LEU A 1 85 ? -8.545 -10.145 18.840 1.00 96.75 85 LEU A O 1
ATOM 640 N N . THR A 1 86 ? -10.049 -8.518 18.553 1.00 97.19 86 THR A N 1
ATOM 641 C CA . THR A 1 86 ? -9.949 -7.984 19.919 1.00 97.19 86 THR A CA 1
ATOM 642 C C . THR A 1 86 ? -11.019 -8.588 20.840 1.00 97.19 86 THR A C 1
ATOM 644 O O . THR A 1 86 ? -11.768 -9.471 20.445 1.00 97.19 86 THR A O 1
ATOM 647 N N . ARG A 1 87 ? -11.109 -8.121 22.094 1.00 96.94 87 ARG A N 1
ATOM 648 C CA . ARG A 1 87 ? -12.227 -8.432 23.013 1.00 96.94 87 ARG A CA 1
ATOM 649 C C . ARG A 1 87 ? -13.161 -7.239 23.229 1.00 96.94 87 ARG A C 1
ATOM 651 O O . ARG A 1 87 ? -13.924 -7.222 24.189 1.00 96.94 87 ARG A O 1
ATOM 658 N N . ILE A 1 88 ? -13.047 -6.206 22.396 1.00 97.00 88 ILE A N 1
ATOM 659 C CA . ILE A 1 88 ? -13.792 -4.956 22.551 1.00 97.00 88 ILE A CA 1
ATOM 660 C C . ILE A 1 88 ? -15.187 -5.158 21.947 1.00 97.00 88 ILE A C 1
ATOM 662 O O . ILE A 1 88 ? -15.274 -5.276 20.726 1.00 97.00 88 ILE A O 1
ATOM 666 N N . PRO A 1 89 ? -16.279 -5.156 22.741 1.00 96.56 89 PRO A N 1
ATOM 667 C CA . PRO A 1 89 ? -17.602 -5.545 22.244 1.00 96.56 89 PRO A CA 1
ATOM 668 C C . PRO A 1 89 ? -18.093 -4.727 21.042 1.00 96.56 89 PRO A 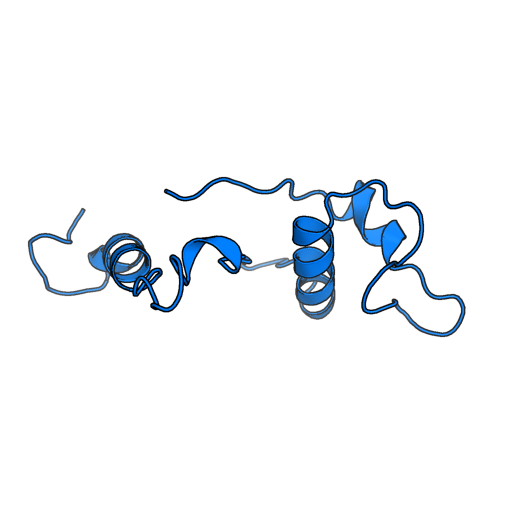C 1
ATOM 670 O O . PRO A 1 89 ? -18.696 -5.282 20.134 1.00 96.56 89 PRO A O 1
ATOM 673 N N . MET A 1 90 ? -17.781 -3.427 20.991 1.00 96.38 90 MET A N 1
ATOM 674 C CA . MET A 1 90 ? -18.176 -2.538 19.883 1.00 96.38 90 MET A CA 1
ATOM 675 C C . MET A 1 90 ? -17.427 -2.781 18.561 1.00 96.38 90 MET A C 1
ATOM 677 O O . MET A 1 90 ? -17.745 -2.142 17.567 1.00 96.38 90 MET A O 1
ATOM 681 N N . LEU A 1 91 ? -16.408 -3.643 18.551 1.00 96.19 91 LEU A N 1
ATOM 682 C CA . LEU A 1 91 ? -15.608 -3.966 17.367 1.00 96.19 91 LEU A CA 1
ATOM 683 C C . LEU A 1 91 ? -15.785 -5.429 16.918 1.00 96.19 91 LEU A C 1
ATOM 685 O O . LEU A 1 91 ? -15.101 -5.868 15.998 1.00 96.19 91 LEU A O 1
ATOM 689 N N . GLN A 1 92 ? -16.667 -6.189 17.576 1.00 91.88 92 GLN A N 1
ATOM 690 C CA . GLN A 1 92 ? -16.971 -7.589 17.260 1.00 91.88 92 GLN A CA 1
ATOM 691 C C . GLN A 1 92 ? -18.087 -7.666 16.210 1.00 91.88 92 GLN A C 1
ATOM 693 O O . GLN A 1 92 ? -19.227 -8.017 16.524 1.00 91.88 92 GLN A O 1
ATOM 698 N N . HIS A 1 93 ? -17.754 -7.279 14.981 1.00 77.44 93 HIS A N 1
ATOM 699 C CA . HIS A 1 93 ? -18.623 -7.373 13.809 1.00 77.44 93 HIS A CA 1
ATOM 700 C C . HIS A 1 93 ? -18.064 -8.359 12.787 1.00 77.44 93 HIS A C 1
ATOM 702 O O . HIS A 1 93 ? -16.822 -8.519 12.747 1.00 77.44 93 HIS A O 1
#

Radius of gyration: 16.9 Å; chains: 1; bounding box: 39×39×42 Å

Sequence (93 aa):
LVAPMVFCPDLHFSDLKSSIADMCNSNFVKMEGPPSALAGLFIGSHIEFGEGLKWLHFDIASVAESGDRATGYGMALLSYLLGHLTRIPMLQH

Foldseek 3Di:
DDDDADDDCPQFVCQQDDPPDNGHCAHPDDGPGDRVNNNVSSVCVVVVNQVPHDDDDDDCPPPQDDPPDGPPPDPVVCCLVCVCVDPDVVNVD

Secondary structure (DSSP, 8-state):
---PPP--HHHHGGGG--SSSS--S---S--SS-HHHHHHHHHHGGGGGGTTS-------TTTSEETTEE--TTHHHHHHHTGGGSS-GGG--

InterPro domains:
  IPR000819 Peptidase M17, leucyl aminopeptidase, C-terminal [PF00883] (2-78)
  IPR011356 Peptidase M17, leucine aminopeptidase/peptidase B [PTHR11963] (2-83)

Organism: Angiostrongylus cantonensis (NCBI:txid6313)